Protein AF-A0A8T5PTK1-F1 (afdb_monomer_lite)

Secondary structure (DSSP, 8-state):
--------EEEE--SSSEEEEEEETTEEEEEEEEEEEETTEEEEEE-S-GGGTT--EEEES-TT--EEEEEETTS-THHHHHHHHHHHHHHTT-SEEE--HHHHHT--EE-TTSEEEEEE---EEEE----

Structure (mmCIF, N/CA/C/O backbone):
data_AF-A0A8T5PTK1-F1
#
_entry.id   AF-A0A8T5PTK1-F1
#
loop_
_atom_site.group_PDB
_atom_site.id
_atom_site.type_symbol
_atom_site.label_atom_id
_atom_site.label_alt_id
_atom_site.label_comp_id
_atom_site.label_asym_id
_atom_site.label_entity_id
_atom_site.label_seq_id
_atom_site.pdbx_PDB_ins_code
_atom_site.Cartn_x
_atom_site.Cartn_y
_atom_site.Cartn_z
_atom_site.occupancy
_atom_site.B_iso_or_equiv
_atom_site.auth_seq_id
_atom_site.auth_comp_id
_atom_site.auth_asym_id
_atom_site.auth_atom_id
_atom_site.pdbx_PDB_model_num
ATOM 1 N N . MET A 1 1 ? 20.594 9.945 -27.694 1.00 42.97 1 MET A N 1
ATOM 2 C CA . MET A 1 1 ? 19.763 8.930 -27.013 1.00 42.97 1 MET A CA 1
ATOM 3 C C . MET A 1 1 ? 18.421 9.577 -26.759 1.00 42.97 1 MET A C 1
ATOM 5 O O . MET A 1 1 ? 18.406 10.621 -26.127 1.00 42.97 1 MET A O 1
ATOM 9 N N . ALA A 1 2 ? 17.341 9.054 -27.337 1.00 42.66 2 ALA A N 1
ATOM 10 C CA . ALA A 1 2 ? 16.008 9.580 -27.070 1.00 42.66 2 ALA A CA 1
ATOM 11 C C . ALA A 1 2 ? 15.629 9.195 -25.636 1.00 42.66 2 ALA A C 1
ATOM 13 O O . ALA A 1 2 ? 15.627 8.007 -25.307 1.00 42.66 2 ALA A O 1
ATOM 14 N N . GLU A 1 3 ? 15.362 10.183 -24.784 1.00 47.41 3 GLU A N 1
ATOM 15 C CA . GLU A 1 3 ? 14.640 9.948 -23.538 1.00 47.41 3 GLU A CA 1
ATOM 16 C C . GLU A 1 3 ? 13.326 9.268 -23.929 1.00 47.41 3 GLU A C 1
ATOM 18 O O . GLU A 1 3 ? 12.498 9.851 -24.630 1.00 47.41 3 GLU A O 1
ATOM 23 N N . LYS A 1 4 ? 13.159 7.990 -23.569 1.00 53.94 4 LYS A N 1
ATOM 24 C CA . LYS A 1 4 ? 11.842 7.356 -23.633 1.00 53.94 4 LYS A CA 1
ATOM 25 C C . LYS A 1 4 ? 10.948 8.204 -22.737 1.00 53.94 4 LYS A C 1
ATOM 27 O O . LYS A 1 4 ? 11.125 8.181 -21.521 1.00 53.94 4 LYS A O 1
ATOM 32 N N . TYR A 1 5 ? 10.047 8.971 -23.342 1.00 54.25 5 TYR A N 1
ATOM 33 C CA . TYR A 1 5 ? 9.013 9.700 -22.625 1.00 54.25 5 TYR A CA 1
ATOM 34 C C . TYR A 1 5 ? 8.273 8.691 -21.752 1.00 54.25 5 TYR A C 1
ATOM 36 O O . TYR A 1 5 ? 7.629 7.774 -22.261 1.00 54.25 5 TYR A O 1
ATOM 44 N N . PHE A 1 6 ? 8.455 8.799 -20.439 1.00 61.84 6 PHE A N 1
ATOM 45 C CA . PHE A 1 6 ? 7.679 8.012 -19.503 1.00 61.84 6 PHE A CA 1
ATOM 46 C C . PHE A 1 6 ? 6.269 8.591 -19.541 1.00 61.84 6 PHE A C 1
ATOM 48 O O . PHE A 1 6 ? 6.061 9.756 -19.196 1.00 61.84 6 PHE A O 1
ATOM 55 N N . GLU A 1 7 ? 5.319 7.818 -20.052 1.00 66.88 7 GLU A N 1
ATOM 56 C CA . GLU A 1 7 ? 3.930 8.242 -20.080 1.00 66.88 7 GLU A CA 1
ATOM 57 C C . GLU A 1 7 ? 3.422 8.319 -18.638 1.00 66.88 7 GLU A C 1
ATOM 59 O O . GLU A 1 7 ? 3.569 7.370 -17.862 1.00 66.88 7 GLU A O 1
ATOM 64 N N . LYS A 1 8 ? 2.878 9.479 -18.254 1.00 79.06 8 LYS A N 1
ATOM 65 C CA . LYS A 1 8 ? 2.274 9.658 -16.933 1.00 79.06 8 LYS A CA 1
ATOM 66 C C . LYS A 1 8 ? 1.146 8.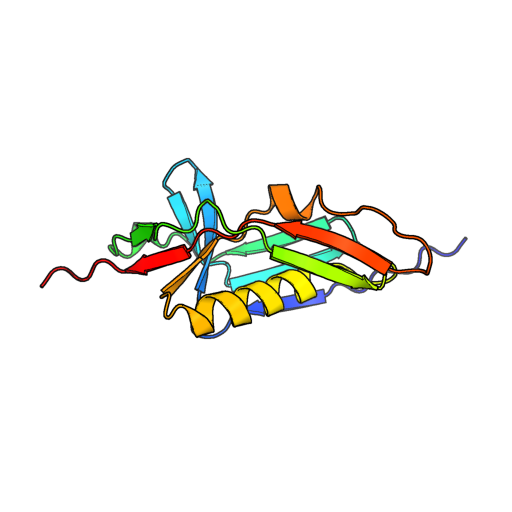638 -16.793 1.00 79.06 8 LYS A C 1
ATOM 68 O O . LYS A 1 8 ? 0.192 8.677 -17.565 1.00 79.06 8 LYS A O 1
ATOM 73 N N . LYS A 1 9 ? 1.223 7.793 -15.768 1.00 85.00 9 LYS A N 1
ATOM 74 C CA . LYS A 1 9 ? 0.171 6.826 -15.443 1.00 85.00 9 LYS A CA 1
ATOM 75 C C . LYS A 1 9 ? -0.509 7.214 -14.139 1.00 85.00 9 LYS A C 1
ATOM 77 O O . LYS A 1 9 ? 0.167 7.626 -13.201 1.00 85.00 9 LYS A O 1
ATOM 82 N N . VAL A 1 10 ? -1.832 7.116 -14.082 1.00 85.75 10 VAL A N 1
ATOM 83 C CA . VAL A 1 10 ? -2.613 7.371 -12.865 1.00 85.75 10 VAL A CA 1
ATOM 84 C C . VAL A 1 10 ? -3.320 6.082 -12.478 1.00 85.75 10 VAL A C 1
ATOM 86 O O . VAL A 1 10 ? -4.003 5.482 -13.302 1.00 85.75 10 VAL A O 1
ATOM 89 N N . ILE A 1 11 ? -3.124 5.657 -11.234 1.00 84.94 11 ILE A N 1
ATOM 90 C CA . ILE A 1 11 ? -3.739 4.464 -10.657 1.00 84.94 11 ILE A CA 1
ATOM 91 C C . ILE A 1 11 ? -4.779 4.943 -9.655 1.00 84.94 11 ILE A C 1
ATOM 93 O O . ILE A 1 11 ? -4.416 5.524 -8.634 1.00 84.94 11 ILE A O 1
ATOM 97 N N . GLU A 1 12 ? -6.056 4.730 -9.950 1.00 84.69 12 GLU A N 1
ATOM 98 C CA . GLU A 1 12 ? -7.160 5.121 -9.071 1.00 84.69 12 GLU A CA 1
ATOM 99 C C . GLU A 1 12 ? -7.533 3.995 -8.096 1.00 84.69 12 GLU A C 1
ATOM 101 O O . GLU A 1 12 ? -7.428 2.795 -8.393 1.00 84.69 12 GLU A O 1
ATOM 106 N N . PHE A 1 13 ? -7.952 4.389 -6.895 1.00 81.31 13 PHE A N 1
ATOM 107 C CA . PHE A 1 13 ? -8.416 3.484 -5.854 1.00 81.31 13 PHE A CA 1
ATOM 108 C C . PHE A 1 13 ? -9.923 3.623 -5.666 1.00 81.31 13 PHE A C 1
ATOM 110 O O . PHE A 1 13 ? -10.422 4.684 -5.300 1.00 81.31 13 PHE A O 1
ATOM 117 N N . GLU A 1 14 ? -10.636 2.513 -5.846 1.00 73.12 14 GLU A N 1
ATOM 118 C CA . GLU A 1 14 ? -12.064 2.410 -5.565 1.00 73.12 14 GLU A CA 1
ATOM 119 C C . GLU A 1 14 ? -12.343 1.235 -4.625 1.00 73.12 14 GLU A C 1
ATOM 121 O O . GLU A 1 14 ? -11.734 0.166 -4.730 1.00 73.12 14 GLU A O 1
ATOM 126 N N . GLY A 1 15 ? -13.310 1.425 -3.726 1.00 71.00 15 GLY A N 1
ATOM 127 C CA . GLY A 1 15 ? -13.792 0.378 -2.826 1.00 71.00 15 GLY A CA 1
ATOM 128 C C . GLY A 1 15 ? -12.821 -0.014 -1.706 1.00 71.00 15 GLY A C 1
ATOM 129 O O . GLY A 1 15 ? -11.811 0.640 -1.461 1.00 71.00 15 GLY A O 1
ATOM 130 N N . LYS A 1 16 ? -13.177 -1.087 -0.986 1.00 72.19 16 LYS A N 1
ATOM 131 C CA . LYS A 1 16 ? -12.379 -1.651 0.113 1.00 72.19 16 LYS A CA 1
ATOM 132 C C . LYS A 1 16 ? -11.397 -2.721 -0.396 1.00 72.19 16 LYS A C 1
ATOM 134 O O . LYS A 1 16 ? -11.760 -3.486 -1.300 1.00 72.19 16 LYS A O 1
ATOM 139 N N . PRO A 1 17 ? -10.208 -2.860 0.218 1.00 72.81 17 PRO A N 1
ATOM 140 C CA . PRO A 1 17 ? -9.659 -2.052 1.318 1.00 72.81 17 PRO A CA 1
ATOM 141 C C . PRO A 1 17 ? -9.208 -0.661 0.843 1.00 72.81 17 PRO A C 1
ATOM 143 O O . PRO A 1 17 ? -8.744 -0.510 -0.288 1.00 72.81 17 PRO A O 1
ATOM 146 N N . TYR A 1 18 ? -9.307 0.343 1.714 1.00 82.94 18 TYR A N 1
ATOM 147 C CA . TYR A 1 18 ? -8.790 1.683 1.429 1.00 82.94 18 TYR A CA 1
ATOM 148 C C . TYR A 1 18 ? -7.294 1.772 1.753 1.00 82.94 18 TYR A C 1
ATOM 150 O O . TYR A 1 18 ? -6.825 1.223 2.749 1.00 82.94 18 TYR A O 1
ATOM 158 N N . PHE A 1 19 ? -6.536 2.492 0.932 1.00 86.25 19 PHE A N 1
ATOM 159 C CA . PHE A 1 19 ? -5.102 2.680 1.143 1.00 86.25 19 PHE A CA 1
ATOM 160 C C . PHE A 1 19 ? -4.831 3.897 2.026 1.00 86.25 19 PHE A C 1
ATOM 162 O O . PHE A 1 19 ? -5.385 4.968 1.781 1.00 86.25 19 PHE A O 1
ATOM 169 N N . LEU A 1 20 ? -3.966 3.737 3.028 1.00 85.81 20 LEU A N 1
ATOM 170 C CA . LEU A 1 20 ? -3.589 4.782 3.976 1.00 85.81 20 LEU A CA 1
ATOM 171 C C . LEU A 1 20 ? -2.152 5.230 3.783 1.00 85.81 20 LEU A C 1
ATOM 173 O O . LEU A 1 20 ? -1.253 4.403 3.704 1.00 85.81 20 LEU A O 1
ATOM 177 N N . TYR A 1 21 ? -1.921 6.533 3.823 1.00 84.44 21 TYR A N 1
ATOM 178 C CA . TYR A 1 21 ? -0.588 7.108 3.937 1.00 84.44 21 TYR A CA 1
ATOM 179 C C . TYR A 1 21 ? -0.453 7.831 5.280 1.00 84.44 21 TYR A C 1
ATOM 181 O O . TYR A 1 21 ? -1.246 8.726 5.580 1.00 84.44 21 TYR A O 1
ATOM 189 N N . GLU A 1 22 ? 0.527 7.430 6.092 1.00 80.25 22 GLU A N 1
ATOM 190 C CA . GLU A 1 22 ? 0.855 8.088 7.361 1.00 80.25 22 GLU A CA 1
ATOM 191 C C . GLU A 1 22 ? 1.768 9.285 7.076 1.00 80.25 22 GLU A C 1
ATOM 193 O O . GLU A 1 22 ? 2.912 9.117 6.657 1.00 80.25 22 GLU A O 1
ATOM 198 N N . ARG A 1 23 ? 1.253 10.505 7.260 1.00 73.69 23 ARG A N 1
ATOM 199 C CA . ARG A 1 23 ? 2.023 11.735 7.007 1.00 73.69 23 ARG A CA 1
ATOM 200 C C . ARG A 1 23 ? 2.827 12.159 8.232 1.00 73.69 23 ARG A C 1
ATOM 202 O O . ARG A 1 23 ? 3.957 12.623 8.113 1.00 73.69 23 ARG A O 1
ATOM 209 N N . GLU A 1 24 ? 2.217 12.019 9.399 1.00 73.94 24 GLU A N 1
ATOM 210 C CA . GLU A 1 24 ? 2.803 12.272 10.712 1.00 73.94 24 GLU A CA 1
ATOM 211 C C . GLU A 1 24 ? 2.379 11.129 11.631 1.00 73.94 24 GLU A C 1
ATOM 213 O O . GLU A 1 24 ? 1.404 10.441 11.339 1.00 73.94 24 GLU A O 1
ATOM 218 N N . LYS A 1 25 ? 3.099 10.908 12.733 1.00 77.06 25 LYS A N 1
ATOM 219 C CA . LYS A 1 25 ? 2.844 9.769 13.621 1.00 77.06 25 LYS A CA 1
ATOM 220 C C . LYS A 1 25 ? 1.385 9.758 14.098 1.00 77.06 25 LYS A C 1
ATOM 222 O O . LYS A 1 25 ? 0.981 10.631 14.863 1.00 77.06 25 LYS A O 1
ATOM 227 N N . GLY A 1 26 ? 0.630 8.749 13.674 1.00 74.44 26 GLY A N 1
ATOM 228 C CA . GLY A 1 26 ? -0.790 8.582 13.971 1.00 74.44 26 GLY A CA 1
ATOM 229 C C . GLY A 1 26 ? -1.746 9.396 13.094 1.00 74.44 26 GLY A C 1
ATOM 230 O O . GLY A 1 26 ? -2.946 9.294 13.312 1.00 74.44 26 GLY A O 1
ATOM 231 N N . LEU A 1 27 ? -1.258 10.172 12.116 1.00 78.94 27 LEU A N 1
ATOM 232 C CA . LEU A 1 27 ? -2.073 10.938 11.168 1.00 78.94 27 LEU A CA 1
ATOM 233 C C . LEU A 1 27 ? -2.098 10.274 9.785 1.00 78.94 27 LEU A C 1
ATOM 235 O O . LEU A 1 27 ? -1.117 10.318 9.036 1.00 78.94 27 LEU A O 1
ATOM 239 N N . PHE A 1 28 ? -3.252 9.699 9.433 1.00 81.12 28 PHE A N 1
ATOM 240 C CA . PHE A 1 28 ? -3.457 8.935 8.200 1.00 81.12 28 PHE A CA 1
ATOM 241 C C . PHE A 1 28 ? -4.358 9.650 7.181 1.00 81.12 28 PHE A C 1
ATOM 243 O O . PHE A 1 28 ? -5.413 10.199 7.510 1.00 81.12 28 PHE A O 1
ATOM 250 N N . HIS A 1 29 ? -3.975 9.550 5.909 1.00 82.12 29 HIS A N 1
ATOM 251 C CA . HIS A 1 29 ? -4.745 10.015 4.755 1.00 82.12 29 HIS A CA 1
ATOM 252 C C . HIS A 1 29 ? -5.201 8.846 3.881 1.00 82.12 29 HIS A C 1
ATOM 254 O O . HIS A 1 29 ? -4.400 7.953 3.612 1.00 82.12 29 HIS A O 1
ATOM 260 N N . ILE A 1 30 ? -6.431 8.892 3.347 1.00 84.12 30 ILE A N 1
ATOM 261 C CA . ILE A 1 30 ? -6.824 7.978 2.259 1.00 84.12 30 ILE A CA 1
ATOM 262 C C . ILE A 1 30 ? -6.134 8.419 0.985 1.00 84.12 30 ILE A C 1
ATOM 264 O O . ILE A 1 30 ? -6.299 9.559 0.537 1.00 84.12 30 ILE A O 1
ATOM 268 N N . VAL A 1 31 ? -5.425 7.485 0.372 1.00 84.62 31 VAL A N 1
ATOM 269 C CA . VAL A 1 31 ? -4.900 7.639 -0.976 1.00 84.62 31 VAL A CA 1
ATOM 270 C C . VAL A 1 31 ? -6.035 7.354 -1.960 1.00 84.62 31 VAL A C 1
ATOM 272 O O . VAL A 1 31 ? -6.599 6.262 -1.959 1.00 84.62 31 VAL A O 1
ATOM 275 N N . LEU A 1 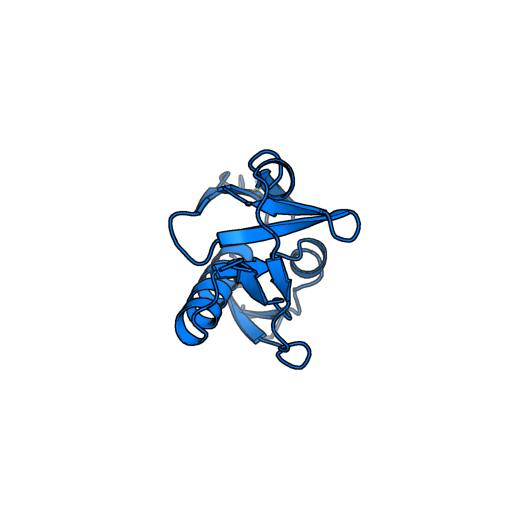32 ? -6.393 8.347 -2.779 1.00 84.38 32 LEU A N 1
ATOM 276 C CA . LEU A 1 32 ? -7.435 8.228 -3.808 1.00 84.38 32 LEU A CA 1
ATOM 277 C C . LEU A 1 32 ? -6.851 7.798 -5.148 1.00 84.38 32 LEU A C 1
ATOM 279 O O . LEU A 1 32 ? -7.467 7.030 -5.881 1.00 84.38 32 LEU A O 1
ATOM 283 N N . SER A 1 33 ? -5.639 8.258 -5.450 1.00 85.75 33 SER A N 1
ATOM 284 C CA . SER A 1 33 ? -4.892 7.799 -6.613 1.00 85.75 33 SER A CA 1
ATOM 285 C C . SER A 1 33 ? -3.386 7.987 -6.447 1.00 85.75 33 SER A C 1
ATOM 287 O O . SER A 1 33 ? -2.924 8.755 -5.598 1.00 85.75 33 SER A O 1
ATOM 289 N N . ILE A 1 34 ? -2.604 7.272 -7.255 1.00 85.31 34 ILE A N 1
ATOM 290 C CA . ILE A 1 34 ? -1.156 7.463 -7.390 1.00 85.31 34 ILE A CA 1
ATOM 291 C C . ILE A 1 34 ? -0.837 7.847 -8.827 1.00 85.31 34 ILE A C 1
ATOM 293 O O . ILE A 1 34 ? -1.184 7.136 -9.766 1.00 85.31 34 ILE A O 1
ATOM 297 N N . GLU A 1 35 ? -0.138 8.965 -8.991 1.00 85.06 35 GLU A N 1
ATOM 298 C CA . GLU A 1 35 ? 0.454 9.375 -10.255 1.00 85.06 35 GLU A CA 1
ATOM 299 C C . GLU A 1 35 ? 1.890 8.852 -10.336 1.00 85.06 35 GLU A C 1
ATOM 301 O O . GLU A 1 35 ? 2.744 9.191 -9.516 1.00 85.06 35 GLU A O 1
ATOM 306 N N . VAL A 1 36 ? 2.175 8.038 -11.344 1.00 82.50 36 VAL A N 1
ATOM 307 C CA . VAL A 1 36 ? 3.512 7.543 -11.654 1.00 82.50 36 VAL A CA 1
ATOM 308 C C . VAL A 1 36 ? 4.118 8.448 -12.723 1.00 82.50 36 VAL A C 1
ATOM 310 O O . VAL A 1 36 ? 3.661 8.477 -13.867 1.00 82.50 36 VAL A O 1
ATOM 313 N N . HIS A 1 37 ? 5.146 9.205 -12.341 1.00 75.12 37 HIS A N 1
ATOM 314 C CA . HIS A 1 37 ? 5.858 10.136 -13.223 1.00 75.12 37 HIS A CA 1
ATOM 315 C C . HIS A 1 37 ? 7.101 9.501 -13.855 1.00 75.12 37 HIS A C 1
ATOM 317 O O . HIS A 1 37 ? 7.519 9.890 -14.942 1.00 75.12 37 HIS A O 1
ATOM 323 N N . SER A 1 38 ? 7.719 8.542 -13.164 1.00 71.94 38 SER A N 1
ATOM 324 C CA . SER A 1 38 ? 8.833 7.742 -13.675 1.00 71.94 38 SER A CA 1
ATOM 325 C C . SER A 1 38 ? 8.937 6.423 -12.907 1.00 71.94 38 SER A C 1
ATOM 327 O O . SER A 1 38 ? 8.206 6.194 -11.944 1.00 71.94 38 SER A O 1
ATOM 329 N N . ARG A 1 39 ? 9.901 5.561 -13.257 1.00 66.50 39 ARG A N 1
ATOM 330 C CA . ARG A 1 39 ? 10.196 4.336 -12.482 1.00 66.50 39 ARG A CA 1
ATOM 331 C C . ARG A 1 39 ? 10.544 4.587 -11.009 1.00 66.50 39 ARG A C 1
ATOM 333 O O . ARG A 1 39 ? 10.445 3.670 -10.210 1.00 66.50 39 ARG A O 1
ATOM 340 N N . LYS A 1 40 ? 10.985 5.800 -10.655 1.00 65.94 40 LYS A N 1
ATOM 341 C CA . LYS A 1 40 ? 11.431 6.158 -9.295 1.00 65.94 40 LYS A CA 1
ATOM 342 C C . LYS A 1 40 ? 10.668 7.338 -8.696 1.00 65.94 40 LYS A C 1
ATOM 344 O O . LYS A 1 40 ? 11.007 7.790 -7.609 1.00 65.94 40 LYS A O 1
ATOM 349 N N . SER A 1 41 ? 9.686 7.879 -9.415 1.00 71.50 41 SER A N 1
ATOM 350 C CA . SER A 1 41 ? 8.940 9.061 -8.993 1.00 71.50 41 SER A CA 1
ATOM 351 C C . SER A 1 41 ? 7.452 8.776 -9.053 1.00 71.50 41 SER A C 1
ATOM 353 O O . SER A 1 41 ? 6.886 8.569 -10.129 1.00 71.50 41 SER A O 1
ATOM 355 N N . ILE A 1 42 ? 6.844 8.782 -7.873 1.00 75.12 42 ILE A N 1
ATOM 356 C CA . ILE A 1 42 ? 5.409 8.645 -7.672 1.00 75.12 42 ILE A CA 1
ATOM 357 C C . ILE A 1 42 ? 4.904 9.828 -6.851 1.00 75.12 42 ILE A C 1
ATOM 359 O O . ILE A 1 42 ? 5.630 10.378 -6.022 1.00 75.12 42 ILE A O 1
ATOM 363 N N . LYS A 1 43 ? 3.655 10.214 -7.078 1.00 77.75 43 LYS A N 1
ATOM 364 C CA . LYS A 1 43 ? 2.954 11.241 -6.318 1.00 77.75 43 LYS A CA 1
ATOM 365 C C . LYS A 1 43 ? 1.608 10.688 -5.878 1.00 77.75 43 LYS A C 1
ATOM 367 O O . LYS A 1 43 ? 0.812 10.266 -6.709 1.00 77.75 43 LYS A O 1
ATOM 372 N N . CYS A 1 44 ? 1.343 10.714 -4.577 1.00 75.00 44 CYS A N 1
ATOM 373 C CA . CYS A 1 44 ? 0.028 10.362 -4.055 1.00 75.00 44 CYS A CA 1
ATOM 374 C C . CYS A 1 44 ? -0.924 11.550 -4.146 1.00 75.00 44 CYS A C 1
ATOM 376 O O . CYS A 1 44 ? -0.605 12.662 -3.718 1.00 75.00 44 CYS A O 1
ATOM 378 N N . CYS A 1 45 ? -2.115 11.283 -4.657 1.00 79.62 45 CYS A N 1
ATOM 379 C CA . CYS A 1 45 ? -3.262 12.161 -4.572 1.00 79.62 45 CYS A CA 1
ATOM 380 C C . CYS A 1 45 ? -4.146 11.639 -3.440 1.00 79.62 45 CYS A C 1
ATOM 382 O O . CYS A 1 45 ? -4.825 10.619 -3.567 1.00 79.62 45 CYS A O 1
ATOM 384 N N . CYS A 1 46 ? -4.094 12.328 -2.305 1.00 75.69 46 CYS A N 1
ATOM 385 C CA . CYS A 1 46 ? -4.838 11.959 -1.108 1.00 75.69 46 CYS A CA 1
ATOM 386 C C . CYS A 1 46 ? -6.093 12.821 -0.945 1.00 75.69 46 CYS A C 1
ATOM 388 O O . CYS A 1 46 ? -6.107 13.987 -1.348 1.00 75.69 46 CYS A O 1
ATOM 390 N N . ASN A 1 47 ? -7.118 12.275 -0.288 1.00 68.44 47 ASN A N 1
ATOM 391 C CA . ASN A 1 47 ? -8.169 13.105 0.299 1.00 68.44 47 ASN A CA 1
ATOM 392 C C . ASN A 1 47 ? -7.643 13.776 1.585 1.00 68.44 47 ASN A C 1
ATOM 394 O O . ASN A 1 47 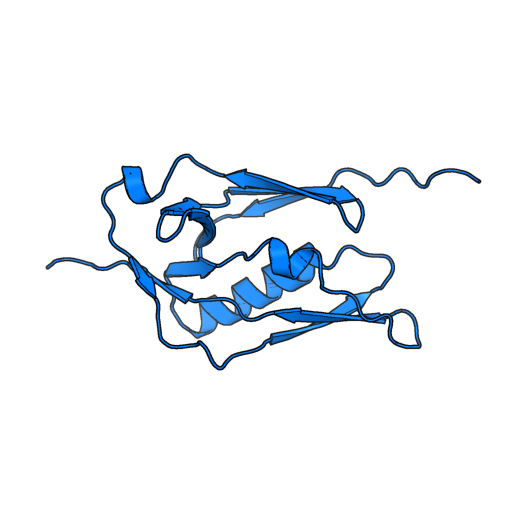? -6.694 13.288 2.213 1.00 68.44 47 ASN A O 1
ATOM 398 N N . LYS A 1 48 ? -8.253 14.893 1.995 1.00 57.66 48 LYS A N 1
ATOM 399 C CA . LYS A 1 48 ? -7.992 15.487 3.311 1.00 57.66 48 LYS A CA 1
ATOM 400 C C . LYS A 1 48 ? -8.482 14.526 4.401 1.00 57.66 48 LYS A C 1
ATOM 402 O O . LYS A 1 48 ? -9.671 14.254 4.475 1.00 57.66 48 LYS A O 1
ATOM 407 N N . ASP A 1 49 ? -7.512 14.024 5.167 1.00 57.78 49 ASP A N 1
ATOM 408 C CA . ASP A 1 49 ? -7.570 13.452 6.519 1.00 57.78 49 ASP A CA 1
ATOM 409 C C . ASP A 1 49 ? -8.743 12.509 6.860 1.00 57.78 49 ASP A C 1
ATOM 411 O O . ASP A 1 49 ? -9.863 12.958 7.088 1.00 57.78 49 ASP A O 1
ATOM 415 N N . ILE A 1 50 ? -8.470 11.210 7.073 1.00 53.50 50 ILE A N 1
ATOM 416 C CA . ILE A 1 50 ? -9.435 10.335 7.786 1.00 53.50 50 ILE A CA 1
ATOM 417 C C . ILE A 1 50 ? -9.672 10.833 9.208 1.00 53.50 50 ILE A C 1
ATOM 419 O O . ILE A 1 50 ? -10.773 10.723 9.738 1.00 53.50 50 ILE A O 1
ATOM 423 N N . LEU A 1 51 ? -8.664 11.451 9.820 1.00 47.44 51 LEU A N 1
ATOM 424 C CA . LEU A 1 51 ? -8.789 11.972 11.179 1.00 47.44 51 LEU A CA 1
ATOM 425 C C . LEU A 1 51 ? -9.630 13.245 11.289 1.00 47.44 51 LEU A C 1
ATOM 427 O O . LEU A 1 51 ? -9.881 13.699 12.400 1.00 47.44 51 LEU A O 1
ATOM 431 N N . ILE A 1 52 ? -10.131 13.793 10.177 1.00 43.88 52 ILE A N 1
ATOM 432 C CA . ILE A 1 52 ? -11.114 14.885 10.208 1.00 43.88 52 ILE A CA 1
ATOM 433 C C . ILE A 1 52 ? -12.557 14.355 10.055 1.00 43.88 52 ILE A C 1
ATOM 435 O O . ILE A 1 52 ? -13.501 15.117 10.252 1.00 43.88 52 ILE A O 1
ATOM 439 N N . SER A 1 53 ? -12.772 13.050 9.811 1.00 49.31 53 SER A N 1
ATOM 440 C CA . SER A 1 53 ? -14.123 12.457 9.744 1.00 49.31 53 SER A CA 1
ATOM 441 C C . SER A 1 53 ? -14.601 11.738 11.015 1.00 49.31 53 SER A C 1
ATOM 443 O O . SER A 1 53 ? -15.736 11.272 11.026 1.00 49.31 53 SER A O 1
ATOM 445 N N . GLY A 1 54 ? -13.793 11.670 12.083 1.00 53.31 54 GLY A N 1
ATOM 446 C CA . GLY A 1 54 ? -14.220 11.136 13.390 1.00 53.31 54 GLY A CA 1
ATOM 447 C C . GLY A 1 54 ? -14.241 9.607 13.519 1.00 53.31 54 GLY A C 1
ATOM 448 O O . GLY A 1 54 ? -14.955 9.094 14.374 1.00 53.31 54 GLY A O 1
ATOM 449 N N . GLU A 1 55 ? -13.493 8.878 12.685 1.00 65.56 55 GLU A N 1
ATOM 450 C CA . GLU A 1 55 ? -13.365 7.418 12.788 1.00 65.56 55 GLU A CA 1
ATOM 451 C C . GLU A 1 55 ? -12.020 7.040 13.421 1.00 65.56 55 GLU A C 1
ATOM 453 O O . GLU A 1 55 ? -10.962 7.328 12.856 1.00 65.56 55 GLU A O 1
ATOM 458 N N . ASP A 1 56 ? -12.056 6.364 14.570 1.00 75.81 56 ASP A N 1
ATOM 459 C CA . ASP A 1 56 ? -10.867 5.744 15.149 1.00 75.81 56 ASP A CA 1
ATOM 460 C C . ASP A 1 56 ? -10.538 4.445 14.401 1.00 75.81 56 ASP A C 1
ATOM 462 O O . ASP A 1 56 ? -11.416 3.643 14.067 1.00 75.81 56 ASP A O 1
ATOM 466 N N . ILE A 1 57 ? -9.252 4.211 14.138 1.00 82.06 57 ILE A N 1
ATOM 467 C CA . ILE A 1 57 ? -8.761 2.986 13.499 1.00 82.06 57 ILE A CA 1
ATOM 468 C C . ILE A 1 57 ? -7.768 2.272 14.409 1.00 82.06 57 ILE A C 1
ATOM 470 O O . ILE A 1 57 ? -7.002 2.898 15.143 1.00 82.06 57 ILE A O 1
ATOM 474 N N . LYS A 1 5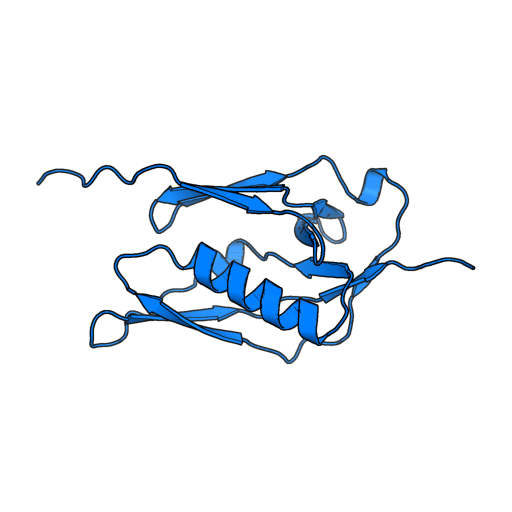8 ? -7.748 0.942 14.337 1.00 85.44 58 LYS A N 1
ATOM 475 C CA . LYS A 1 58 ? -6.822 0.102 15.098 1.00 85.44 58 LYS A CA 1
ATOM 476 C C . LYS A 1 58 ? -5.964 -0.731 14.160 1.00 85.44 58 LYS A C 1
ATOM 478 O O . LYS A 1 58 ? -6.494 -1.447 13.311 1.00 85.44 58 LYS A O 1
ATOM 483 N N . GLU A 1 59 ? -4.647 -0.665 14.352 1.00 86.06 59 GLU A N 1
ATOM 484 C CA . GLU A 1 59 ? -3.704 -1.564 13.684 1.00 86.06 59 GLU A CA 1
ATOM 485 C C . GLU A 1 59 ? -3.990 -3.012 14.110 1.00 86.06 59 GLU A C 1
ATOM 487 O O . GLU A 1 59 ? -4.107 -3.325 15.300 1.00 86.06 59 GLU A O 1
ATOM 492 N N . THR A 1 60 ? -4.123 -3.899 13.129 1.00 84.31 60 THR A N 1
ATOM 493 C CA . THR A 1 60 ? -4.195 -5.342 13.360 1.00 84.31 60 THR A CA 1
ATOM 494 C C . THR A 1 60 ? -2.776 -5.882 13.461 1.00 84.31 60 THR A C 1
ATOM 496 O O . THR A 1 60 ? -1.912 -5.505 12.680 1.00 84.31 60 THR A O 1
ATOM 499 N N . SER A 1 61 ? -2.522 -6.785 14.410 1.00 79.25 61 SER A N 1
ATOM 500 C CA . SER A 1 61 ? -1.211 -7.424 14.534 1.00 79.25 61 SER A CA 1
ATOM 501 C C . SER A 1 61 ? -0.893 -8.247 13.279 1.00 79.25 61 SER A C 1
ATOM 503 O O . SER A 1 61 ? -1.448 -9.324 13.072 1.00 79.25 61 SER A O 1
ATOM 505 N N . ASN A 1 62 ? -0.020 -7.710 12.427 1.00 74.25 62 ASN A N 1
ATOM 506 C CA . ASN A 1 62 ? 0.517 -8.388 11.248 1.00 74.25 62 ASN A CA 1
ATOM 507 C C . ASN A 1 62 ? 1.988 -8.013 10.977 1.00 74.25 62 ASN A C 1
ATOM 509 O O . ASN A 1 62 ? 2.474 -8.148 9.856 1.00 74.25 62 ASN A O 1
ATOM 513 N N . GLN A 1 63 ? 2.683 -7.536 12.016 1.00 64.56 63 GLN A N 1
ATOM 514 C CA . GLN A 1 63 ? 4.021 -6.936 11.942 1.00 64.56 63 GLN A CA 1
ATOM 515 C C . GLN A 1 63 ? 5.113 -7.905 11.455 1.00 64.56 63 GLN A C 1
ATOM 517 O O . GLN A 1 63 ? 6.161 -7.453 11.003 1.00 64.56 63 GLN A O 1
ATOM 522 N N . ASP A 1 64 ? 4.846 -9.212 11.458 1.00 68.19 64 ASP A N 1
ATOM 523 C CA . ASP A 1 64 ? 5.775 -10.245 10.986 1.00 68.19 64 ASP A CA 1
ATOM 524 C C . ASP A 1 64 ? 5.593 -10.608 9.501 1.00 68.19 64 ASP A C 1
ATOM 526 O O . ASP A 1 64 ? 6.319 -11.448 8.964 1.00 68.19 64 ASP A O 1
ATOM 530 N N . ILE A 1 65 ? 4.618 -10.007 8.810 1.00 78.56 65 ILE A N 1
ATOM 531 C CA . ILE A 1 65 ? 4.305 -10.366 7.426 1.00 78.56 65 ILE A CA 1
ATOM 532 C C . ILE A 1 65 ? 5.068 -9.458 6.468 1.00 78.56 65 ILE A C 1
ATOM 534 O O . ILE A 1 65 ? 4.822 -8.258 6.359 1.00 78.56 65 ILE A O 1
ATOM 538 N N . THR A 1 66 ? 5.999 -10.075 5.745 1.00 83.38 66 THR A N 1
ATOM 539 C CA . THR A 1 66 ? 6.718 -9.463 4.628 1.00 83.38 66 THR A CA 1
ATOM 540 C C . THR A 1 66 ? 6.261 -10.130 3.343 1.00 83.38 66 THR A C 1
ATOM 542 O O . THR A 1 66 ? 6.405 -11.341 3.178 1.00 83.38 66 THR A O 1
ATOM 545 N N . LEU A 1 67 ? 5.701 -9.339 2.436 1.00 82.06 67 LEU A N 1
ATOM 546 C CA . LEU A 1 67 ? 5.323 -9.785 1.105 1.00 82.06 67 LEU A CA 1
ATOM 547 C C . LEU A 1 67 ? 6.515 -9.606 0.170 1.00 82.06 67 LEU A C 1
ATOM 549 O O . LEU A 1 67 ? 7.181 -8.573 0.199 1.00 82.06 67 LEU A O 1
ATOM 553 N N . ALA A 1 68 ? 6.776 -10.619 -0.650 1.00 84.25 68 ALA A N 1
ATOM 554 C CA . ALA A 1 68 ? 7.790 -10.593 -1.692 1.00 84.25 68 ALA A CA 1
ATOM 555 C C . ALA A 1 68 ? 7.104 -10.748 -3.048 1.00 84.25 68 ALA A C 1
ATOM 557 O O . ALA A 1 68 ? 6.308 -11.663 -3.251 1.00 84.25 68 ALA A O 1
ATOM 558 N N . LEU A 1 69 ? 7.422 -9.848 -3.967 1.00 85.50 69 LEU A N 1
ATOM 559 C CA . LEU A 1 69 ? 6.802 -9.754 -5.278 1.00 85.50 69 LEU A CA 1
ATOM 560 C C . LEU A 1 69 ? 7.895 -9.623 -6.339 1.00 85.50 69 LEU A C 1
ATOM 562 O O . LEU A 1 69 ? 8.861 -8.876 -6.179 1.00 85.50 69 LEU A O 1
ATOM 566 N N . THR A 1 70 ? 7.696 -10.319 -7.451 1.00 85.94 70 THR A N 1
ATOM 567 C CA . THR A 1 70 ? 8.496 -10.177 -8.669 1.00 85.94 70 THR A CA 1
ATOM 568 C C . THR A 1 70 ? 7.752 -9.340 -9.702 1.00 85.94 70 THR A C 1
ATOM 570 O O . THR A 1 70 ? 6.546 -9.517 -9.868 1.00 85.94 70 THR A O 1
ATOM 573 N N . TYR A 1 71 ? 8.463 -8.484 -10.432 1.00 82.31 71 TYR A N 1
ATOM 574 C CA . TYR A 1 71 ? 7.895 -7.642 -11.491 1.00 82.31 71 TYR A CA 1
ATOM 575 C C . TYR A 1 71 ? 8.864 -7.507 -12.681 1.00 82.31 71 TYR A C 1
ATOM 577 O O . TYR A 1 71 ? 10.070 -7.691 -12.502 1.00 82.31 71 TYR A O 1
ATOM 585 N N . PRO A 1 72 ? 8.390 -7.189 -13.898 1.00 84.81 72 PRO A N 1
ATOM 586 C CA . PRO A 1 72 ? 9.268 -6.910 -15.038 1.00 84.81 72 PRO A CA 1
ATOM 587 C C . PRO A 1 72 ? 10.127 -5.654 -14.803 1.00 84.81 72 PRO A C 1
ATOM 589 O O . PRO A 1 72 ? 9.596 -4.605 -14.444 1.00 84.81 72 PRO A O 1
ATOM 592 N N . LEU A 1 73 ? 11.451 -5.715 -15.027 1.00 79.94 73 LEU A N 1
ATOM 593 C CA . LEU A 1 73 ? 12.362 -4.569 -14.802 1.00 79.94 73 LEU A CA 1
ATOM 594 C C . LEU A 1 73 ? 12.059 -3.352 -15.681 1.00 79.94 73 LEU A C 1
ATOM 596 O O . LEU A 1 73 ? 12.557 -2.247 -15.425 1.00 79.94 73 LEU A O 1
ATOM 600 N N . ASP A 1 74 ? 11.312 -3.541 -16.765 1.00 78.19 74 ASP A N 1
ATOM 601 C CA . ASP A 1 74 ? 10.923 -2.458 -17.644 1.00 78.19 74 ASP A CA 1
ATOM 602 C C . ASP A 1 74 ? 9.714 -1.652 -17.148 1.00 78.19 74 ASP A C 1
ATOM 604 O O . ASP A 1 74 ? 9.533 -0.508 -17.593 1.00 78.19 74 ASP A O 1
ATOM 608 N N . GLU A 1 75 ? 8.991 -2.177 -16.161 1.00 78.12 75 GLU A N 1
ATOM 609 C CA . GLU A 1 75 ? 7.797 -1.588 -15.565 1.00 78.12 75 GLU A CA 1
ATOM 610 C C . GLU A 1 75 ? 8.070 -0.934 -14.200 1.00 78.12 75 GLU A C 1
ATOM 612 O O . GLU A 1 75 ? 9.147 -1.051 -13.612 1.00 78.12 75 GLU A O 1
ATOM 617 N N . ASN A 1 76 ? 7.096 -0.169 -13.703 1.00 78.88 76 ASN A N 1
ATOM 618 C CA . ASN A 1 76 ? 7.143 0.384 -12.354 1.00 78.88 76 ASN A CA 1
ATOM 619 C C . ASN A 1 76 ? 6.485 -0.620 -11.377 1.00 78.88 76 ASN A C 1
ATOM 621 O O . ASN A 1 76 ? 5.356 -1.042 -11.631 1.00 78.88 76 ASN A O 1
ATOM 625 N N . PRO A 1 77 ? 7.131 -0.979 -10.249 1.00 80.19 77 PRO A N 1
ATOM 626 C CA . PRO A 1 77 ? 6.594 -1.974 -9.317 1.00 80.19 77 PRO A CA 1
ATOM 627 C C . PRO A 1 77 ? 5.330 -1.525 -8.569 1.00 80.19 77 PRO A C 1
ATOM 629 O O . PRO A 1 77 ? 4.666 -2.357 -7.955 1.00 80.19 77 PRO A O 1
ATOM 632 N N . THR A 1 78 ? 4.984 -0.233 -8.587 1.00 81.44 78 THR A N 1
ATOM 633 C CA . THR A 1 78 ? 3.875 0.343 -7.814 1.00 81.44 78 THR A CA 1
ATOM 634 C C . THR A 1 78 ? 2.553 -0.385 -8.038 1.00 81.44 78 THR A C 1
ATOM 636 O O . THR A 1 78 ? 1.865 -0.680 -7.065 1.00 81.44 78 THR A O 1
ATOM 639 N N . GLU A 1 79 ? 2.204 -0.718 -9.280 1.00 81.31 79 GLU A N 1
ATOM 640 C CA . GLU A 1 79 ? 0.939 -1.407 -9.586 1.00 81.31 79 GLU A CA 1
ATOM 641 C C . GLU A 1 79 ? 0.892 -2.814 -9.022 1.00 81.31 79 GLU A C 1
ATOM 643 O O . GLU A 1 79 ? -0.073 -3.194 -8.367 1.00 81.31 79 GLU A O 1
ATOM 648 N N . TYR A 1 80 ? 1.979 -3.550 -9.204 1.00 84.94 80 TYR A N 1
ATOM 649 C CA . TYR A 1 80 ? 2.118 -4.899 -8.688 1.00 84.94 80 TYR A CA 1
ATOM 650 C C . TYR A 1 80 ? 1.997 -4.932 -7.161 1.00 84.94 80 TYR A C 1
ATOM 652 O O . TYR A 1 80 ? 1.315 -5.793 -6.609 1.00 84.94 80 TYR A O 1
ATOM 660 N N . ILE A 1 81 ? 2.622 -3.974 -6.470 1.00 84.06 81 ILE A N 1
ATOM 661 C CA . ILE A 1 81 ? 2.535 -3.855 -5.008 1.00 84.06 81 ILE A CA 1
ATOM 662 C C . ILE A 1 81 ? 1.101 -3.533 -4.582 1.00 84.06 81 ILE A C 1
ATOM 664 O O . ILE A 1 81 ? 0.591 -4.138 -3.643 1.00 84.06 81 ILE A O 1
ATOM 668 N N . ILE A 1 82 ? 0.434 -2.604 -5.274 1.00 83.62 82 ILE A N 1
ATOM 669 C CA . ILE A 1 82 ? -0.966 -2.248 -5.004 1.00 83.62 82 ILE A CA 1
ATOM 670 C C . ILE A 1 82 ? -1.873 -3.467 -5.150 1.00 83.62 82 ILE A C 1
ATOM 672 O O . ILE A 1 82 ? -2.703 -3.726 -4.274 1.00 83.62 82 ILE A O 1
ATOM 676 N N . ASP A 1 83 ? -1.724 -4.219 -6.235 1.00 86.50 83 ASP A N 1
ATOM 677 C CA . ASP A 1 83 ? -2.546 -5.393 -6.494 1.00 86.50 83 ASP A CA 1
ATOM 678 C C . ASP A 1 83 ? -2.307 -6.487 -5.456 1.00 86.50 83 ASP A C 1
ATOM 680 O O . ASP A 1 83 ? -3.260 -7.117 -4.989 1.00 86.50 83 ASP A O 1
ATOM 684 N N . GLU A 1 84 ? -1.063 -6.675 -5.025 1.00 86.50 84 GLU A N 1
ATOM 685 C CA . GLU A 1 84 ? -0.733 -7.644 -3.987 1.00 86.50 84 GLU A CA 1
ATOM 686 C C . GLU A 1 84 ? -1.264 -7.210 -2.608 1.00 86.50 84 GLU A C 1
ATOM 688 O O . GLU A 1 84 ? -1.893 -8.010 -1.912 1.00 86.50 84 GLU A O 1
ATOM 693 N N . CYS A 1 85 ? -1.157 -5.922 -2.259 1.00 84.19 85 CYS A N 1
ATOM 694 C CA . CYS A 1 85 ? -1.819 -5.344 -1.085 1.00 84.19 85 CYS A CA 1
ATOM 695 C C . CYS A 1 85 ? -3.337 -5.572 -1.116 1.00 84.19 85 CYS A C 1
ATOM 697 O O . CYS A 1 85 ? -3.918 -5.967 -0.105 1.00 84.19 85 CYS A O 1
ATOM 699 N N . ARG A 1 86 ? -3.992 -5.361 -2.269 1.00 84.25 86 ARG A N 1
ATOM 700 C CA . ARG A 1 86 ? -5.440 -5.588 -2.433 1.00 84.25 86 ARG A CA 1
ATOM 701 C C . ARG A 1 86 ? -5.814 -7.043 -2.188 1.00 84.25 86 ARG A C 1
ATOM 703 O O . ARG A 1 86 ? -6.798 -7.299 -1.496 1.00 84.25 86 ARG A O 1
ATOM 710 N N . LYS A 1 87 ? -5.064 -7.994 -2.752 1.00 84.06 87 LYS A N 1
ATOM 711 C CA . LYS A 1 87 ? -5.302 -9.430 -2.527 1.00 84.06 87 LYS A CA 1
ATOM 712 C C . LYS A 1 87 ? -5.164 -9.765 -1.048 1.00 84.06 87 LYS A C 1
ATOM 714 O O . LYS A 1 87 ? -6.067 -10.367 -0.470 1.00 84.06 87 LYS A O 1
ATOM 719 N N . TYR A 1 88 ? -4.069 -9.320 -0.441 1.00 81.06 88 TYR A N 1
ATOM 720 C CA . TYR A 1 88 ? -3.747 -9.615 0.945 1.00 81.06 88 TYR A CA 1
ATOM 721 C C . TYR A 1 88 ? -4.804 -9.070 1.917 1.00 81.06 88 TYR A C 1
ATOM 723 O O . TYR A 1 88 ? -5.326 -9.816 2.747 1.00 81.06 88 TYR A O 1
ATOM 731 N N . ALA A 1 89 ? -5.207 -7.808 1.760 1.00 80.06 89 ALA A N 1
ATOM 732 C CA . ALA A 1 89 ? -6.208 -7.181 2.620 1.00 80.06 89 ALA A CA 1
ATOM 733 C C . ALA A 1 89 ? -7.646 -7.697 2.385 1.00 80.06 89 ALA A C 1
ATOM 735 O O . ALA A 1 89 ? -8.435 -7.746 3.328 1.00 80.06 89 ALA A O 1
ATOM 736 N N . LYS A 1 90 ? -7.987 -8.174 1.174 1.00 76.06 90 LYS A N 1
ATOM 737 C CA . LYS A 1 90 ? -9.268 -8.868 0.923 1.00 76.06 90 LYS A CA 1
ATOM 738 C C . LYS A 1 90 ? -9.367 -10.207 1.653 1.00 76.06 90 LYS A C 1
ATOM 740 O O . LYS A 1 90 ? -10.424 -10.518 2.190 1.00 76.06 90 LYS A O 1
ATOM 745 N N . VAL A 1 91 ? -8.289 -10.994 1.679 1.00 71.62 91 VAL A N 1
ATOM 746 C CA . VAL A 1 91 ? -8.262 -12.295 2.380 1.00 71.62 91 VAL A CA 1
ATOM 747 C C . VAL A 1 91 ? -8.411 -12.121 3.894 1.00 71.62 91 VAL A C 1
ATOM 749 O O . VAL A 1 91 ? -8.965 -12.982 4.572 1.00 71.62 91 VAL A O 1
ATOM 752 N N . SER A 1 92 ? -7.937 -10.996 4.419 1.00 66.62 92 SER A N 1
ATOM 753 C CA . SER A 1 92 ? -7.850 -10.720 5.852 1.00 66.62 92 SER A CA 1
ATOM 754 C C . SER A 1 92 ? -8.987 -9.835 6.393 1.00 66.62 92 SER A C 1
ATOM 756 O O . SER A 1 92 ? -8.997 -9.516 7.576 1.00 66.62 92 SER A O 1
ATOM 758 N N . TRP A 1 93 ? -9.996 -9.522 5.564 1.00 78.25 93 TRP A N 1
ATOM 759 C CA . TRP A 1 93 ? -11.208 -8.773 5.943 1.00 78.25 93 TRP A CA 1
ATOM 760 C C . TRP A 1 93 ? -10.936 -7.394 6.568 1.00 78.25 93 TRP A C 1
ATOM 762 O O . TRP A 1 93 ? -11.714 -6.927 7.398 1.00 78.25 93 TRP A O 1
ATOM 772 N N . HIS A 1 94 ? -9.848 -6.733 6.166 1.00 85.44 94 HIS A N 1
ATOM 773 C CA . HIS A 1 94 ? -9.467 -5.433 6.718 1.00 85.44 94 HIS A CA 1
ATOM 774 C C . HIS A 1 94 ? -10.091 -4.254 5.978 1.00 85.44 94 HIS A C 1
ATOM 776 O O . HIS A 1 94 ? -10.264 -4.276 4.757 1.00 85.44 94 HIS A O 1
ATOM 782 N N . ASP A 1 95 ? -10.394 -3.191 6.724 1.00 84.56 95 ASP A N 1
ATOM 783 C CA . ASP A 1 95 ? -10.931 -1.953 6.153 1.00 84.56 95 ASP A CA 1
ATOM 784 C C . ASP A 1 95 ? -9.857 -1.146 5.418 1.00 84.56 95 ASP A C 1
ATOM 786 O O . ASP A 1 95 ? -10.149 -0.504 4.402 1.00 84.56 95 ASP A O 1
ATOM 790 N N . TYR A 1 96 ? -8.620 -1.199 5.920 1.00 86.69 96 TYR A N 1
ATOM 791 C CA . TYR A 1 96 ? -7.523 -0.365 5.456 1.00 86.69 96 TYR A CA 1
ATOM 792 C C . TYR A 1 96 ? -6.188 -1.102 5.366 1.00 86.69 96 TYR A C 1
ATOM 794 O O . TYR A 1 96 ? -5.894 -2.002 6.155 1.00 86.69 96 TYR A O 1
ATOM 802 N N . VAL A 1 97 ? -5.336 -0.635 4.455 1.00 88.31 97 VAL A N 1
ATOM 803 C CA . VAL A 1 97 ? -3.959 -1.104 4.276 1.00 88.31 97 VAL A CA 1
ATOM 804 C C . VAL A 1 97 ? -3.002 0.082 4.155 1.00 88.31 97 VAL A C 1
ATOM 806 O O . VAL A 1 97 ? -3.290 1.044 3.446 1.00 88.31 97 VAL A O 1
ATOM 809 N N . SER A 1 98 ? -1.859 0.049 4.843 1.00 85.88 98 SER A N 1
ATOM 810 C CA . SER A 1 98 ? -0.850 1.104 4.718 1.00 85.88 98 SER A CA 1
ATOM 811 C C . SER A 1 98 ? -0.151 1.038 3.367 1.00 85.88 98 SER A C 1
ATOM 813 O O . SER A 1 98 ? 0.287 -0.027 2.926 1.00 85.88 98 SER A O 1
ATOM 815 N N . LEU A 1 99 ? 0.069 2.204 2.790 1.00 82.44 99 LEU A N 1
ATOM 816 C CA . LEU A 1 99 ? 0.894 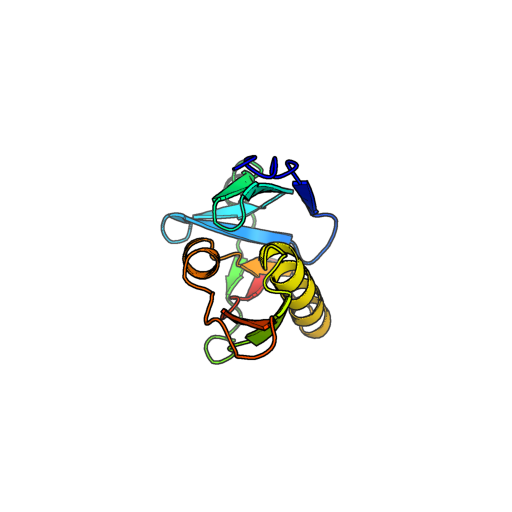2.443 1.630 1.00 82.44 99 LEU A CA 1
ATOM 817 C C . LEU A 1 99 ? 2.138 3.215 2.094 1.00 82.44 99 LEU A C 1
ATOM 819 O O . LEU A 1 99 ? 2.136 4.442 2.167 1.00 82.44 99 LEU A O 1
ATOM 823 N N . ASP A 1 100 ? 3.189 2.489 2.475 1.00 73.12 100 ASP A N 1
ATOM 824 C CA . ASP A 1 100 ? 4.448 3.091 2.929 1.00 73.12 100 ASP A CA 1
ATOM 825 C C . ASP A 1 100 ? 5.309 3.498 1.725 1.00 73.12 100 ASP A C 1
ATOM 827 O O . ASP A 1 100 ? 5.991 2.664 1.130 1.00 73.12 100 ASP A O 1
ATOM 831 N N . LEU A 1 101 ? 5.258 4.784 1.364 1.00 62.53 101 LEU A N 1
ATOM 832 C CA . LEU A 1 101 ? 5.973 5.371 0.224 1.00 62.53 101 LEU A CA 1
ATOM 833 C C . LEU A 1 101 ? 7.496 5.255 0.312 1.00 62.53 101 LEU A C 1
ATOM 835 O O . LEU A 1 101 ? 8.148 5.127 -0.729 1.00 62.53 101 LEU A O 1
ATOM 839 N N . ASP A 1 102 ? 8.058 5.247 1.521 1.00 58.56 102 ASP A N 1
ATOM 840 C CA . ASP A 1 102 ? 9.504 5.124 1.711 1.00 58.56 102 ASP A CA 1
ATOM 841 C C . ASP A 1 102 ? 9.988 3.711 1.365 1.00 58.56 102 ASP A C 1
ATOM 843 O O . ASP A 1 102 ? 11.111 3.537 0.875 1.00 58.56 102 ASP A O 1
ATOM 847 N N . ASN A 1 103 ? 9.115 2.707 1.512 1.00 54.25 103 ASN A N 1
ATOM 848 C CA . ASN A 1 103 ? 9.372 1.364 1.005 1.00 54.25 103 ASN A CA 1
ATOM 849 C C . ASN A 1 103 ? 9.368 1.340 -0.530 1.00 54.25 103 ASN A C 1
ATOM 851 O O . ASN A 1 103 ? 10.329 0.842 -1.113 1.00 54.25 103 ASN A O 1
ATOM 855 N N . PHE A 1 104 ? 8.399 1.965 -1.216 1.00 56.66 104 PHE A N 1
ATOM 856 C CA . PHE A 1 104 ? 8.369 1.986 -2.696 1.00 56.66 104 PHE A CA 1
ATOM 857 C C . PHE A 1 104 ? 9.658 2.531 -3.328 1.00 56.66 104 PHE A C 1
ATOM 859 O O . PHE A 1 104 ? 10.071 2.054 -4.385 1.00 56.66 104 PHE A O 1
ATOM 866 N N . ALA A 1 105 ? 10.326 3.490 -2.682 1.00 48.78 105 ALA A N 1
ATOM 867 C CA . ALA A 1 105 ? 11.566 4.080 -3.184 1.00 48.78 105 ALA A CA 1
ATOM 868 C C . ALA A 1 105 ? 12.817 3.194 -2.987 1.00 48.78 105 ALA A C 1
ATOM 870 O O . ALA A 1 105 ? 13.809 3.373 -3.698 1.00 48.78 105 ALA A O 1
ATOM 871 N N . ARG A 1 106 ? 12.798 2.238 -2.046 1.00 51.06 106 ARG A N 1
ATOM 872 C CA . ARG A 1 106 ? 13.962 1.408 -1.659 1.00 51.06 106 ARG A CA 1
ATOM 873 C C . ARG A 1 106 ? 14.011 0.024 -2.323 1.00 51.06 106 ARG A C 1
ATOM 875 O O . ARG A 1 106 ? 14.832 -0.810 -1.955 1.00 51.06 106 ARG A O 1
ATOM 882 N N . MET A 1 107 ? 13.156 -0.229 -3.307 1.00 55.03 107 MET A N 1
ATOM 883 C CA . MET A 1 107 ? 12.626 -1.572 -3.558 1.00 55.03 107 MET A CA 1
ATOM 884 C C . MET A 1 107 ? 12.976 -2.189 -4.922 1.00 55.03 107 MET A C 1
ATOM 886 O O . MET A 1 107 ? 12.125 -2.741 -5.618 1.00 55.03 107 MET A O 1
ATOM 890 N N . ALA A 1 108 ? 14.247 -2.138 -5.312 1.00 55.03 108 ALA A N 1
ATOM 891 C CA . ALA A 1 108 ? 14.701 -2.863 -6.495 1.00 55.03 108 ALA A CA 1
ATOM 892 C C . ALA A 1 108 ? 16.042 -3.546 -6.239 1.00 55.03 108 ALA A C 1
ATOM 894 O O . ALA A 1 108 ? 17.085 -2.896 -6.168 1.00 55.03 108 ALA A O 1
ATOM 895 N N . MET A 1 109 ? 16.003 -4.872 -6.123 1.00 59.66 109 MET A N 1
ATOM 896 C CA . MET A 1 109 ? 17.151 -5.691 -6.487 1.00 59.66 109 MET A CA 1
ATOM 897 C C . MET A 1 109 ? 16.936 -6.173 -7.917 1.00 59.66 109 MET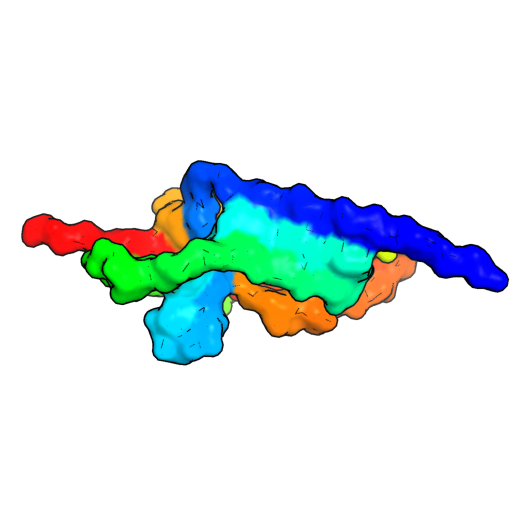 A C 1
ATOM 899 O O . MET A 1 109 ? 15.957 -6.871 -8.191 1.00 59.66 109 MET A O 1
ATOM 903 N N . ASP A 1 110 ? 17.845 -5.791 -8.813 1.00 64.44 110 ASP A N 1
ATOM 904 C CA . ASP A 1 110 ? 17.881 -6.322 -10.172 1.00 64.44 110 ASP A CA 1
ATOM 905 C C . ASP A 1 110 ? 18.310 -7.790 -10.089 1.00 64.44 110 ASP A C 1
ATOM 907 O O . ASP A 1 110 ? 19.462 -8.102 -9.762 1.00 64.44 110 ASP A O 1
ATOM 911 N N . LEU A 1 111 ? 17.377 -8.706 -10.348 1.00 64.56 111 LEU A N 1
ATOM 912 C CA . LEU A 1 111 ? 17.709 -10.114 -10.506 1.00 64.56 111 LEU A CA 1
ATOM 913 C C . LEU A 1 111 ? 18.192 -10.356 -11.942 1.00 64.56 111 LEU A C 1
ATOM 915 O O . LEU A 1 111 ? 17.884 -9.608 -12.875 1.00 64.56 111 LEU A O 1
ATOM 919 N N . ARG A 1 112 ? 18.979 -11.420 -12.131 1.00 59.28 112 ARG A N 1
ATOM 920 C CA . ARG A 1 112 ? 19.303 -11.894 -13.483 1.00 59.28 112 ARG A CA 1
ATOM 921 C C . ARG A 1 112 ? 17.989 -12.265 -14.189 1.00 59.28 112 ARG A C 1
ATOM 923 O O . ARG A 1 112 ? 17.048 -12.688 -13.528 1.00 59.28 112 ARG A O 1
ATOM 930 N N . ASP A 1 113 ? 17.942 -12.074 -15.506 1.00 73.62 113 ASP A N 1
ATOM 931 C CA . ASP A 1 113 ? 16.806 -12.403 -16.392 1.00 73.62 113 ASP A CA 1
ATOM 932 C C . ASP A 1 113 ? 15.681 -11.357 -16.521 1.00 73.62 113 ASP A C 1
ATOM 934 O O . ASP A 1 113 ? 14.585 -11.672 -16.977 1.00 73.62 113 ASP A O 1
ATOM 938 N N . GLY A 1 114 ? 15.948 -10.081 -16.218 1.00 76.25 114 GLY A N 1
ATOM 939 C CA . GLY A 1 114 ? 15.005 -9.002 -16.553 1.00 76.25 114 GLY A CA 1
ATOM 940 C C . GLY A 1 114 ? 13.865 -8.814 -15.546 1.00 76.25 114 GLY A C 1
ATOM 941 O O . GLY A 1 114 ? 12.891 -8.127 -15.849 1.00 76.25 114 GLY A O 1
ATOM 942 N N . VAL A 1 115 ? 13.989 -9.402 -14.354 1.00 82.62 115 VAL A N 1
ATOM 943 C CA . VAL A 1 115 ? 12.980 -9.368 -13.288 1.00 82.62 115 VAL A CA 1
ATOM 944 C C . VAL A 1 115 ? 13.509 -8.589 -12.084 1.00 82.62 115 VAL A C 1
ATOM 946 O O . VAL A 1 115 ? 14.645 -8.777 -11.650 1.00 82.62 115 VAL A O 1
ATOM 949 N N . GLY A 1 116 ? 12.683 -7.698 -11.545 1.00 82.12 116 GLY A N 1
ATOM 950 C CA . GLY A 1 116 ? 12.922 -7.008 -10.286 1.00 82.12 116 GLY A CA 1
ATOM 951 C C . GLY A 1 116 ? 12.263 -7.750 -9.129 1.00 82.12 116 GLY A C 1
ATOM 952 O O . GLY A 1 116 ? 11.188 -8.334 -9.286 1.00 82.12 116 GLY A O 1
ATOM 953 N N . LEU A 1 117 ? 12.899 -7.713 -7.959 1.00 82.19 117 LEU A N 1
ATOM 954 C CA . LEU A 1 117 ? 12.300 -8.166 -6.705 1.00 82.19 117 LEU A CA 1
ATOM 955 C C . LEU A 1 117 ? 12.056 -6.985 -5.777 1.00 82.19 117 LEU A C 1
ATOM 957 O O . LEU A 1 117 ? 12.913 -6.113 -5.607 1.00 82.19 117 LEU A O 1
ATOM 961 N N . VAL A 1 118 ? 10.890 -7.017 -5.145 1.00 79.94 118 VAL A N 1
ATOM 962 C CA . VAL A 1 118 ? 10.465 -6.046 -4.156 1.00 79.94 118 VAL A CA 1
ATOM 963 C C . VAL A 1 118 ? 9.876 -6.741 -2.933 1.00 79.94 118 VAL A C 1
ATOM 965 O O . VAL A 1 118 ? 9.082 -7.673 -3.058 1.00 79.94 118 VAL A O 1
ATOM 968 N N . THR A 1 119 ? 10.268 -6.281 -1.745 1.00 80.62 119 THR A N 1
ATOM 969 C CA . THR A 1 119 ? 9.749 -6.767 -0.465 1.00 80.62 119 THR A CA 1
ATOM 970 C C . THR A 1 119 ? 9.148 -5.626 0.334 1.00 80.62 119 THR A C 1
ATOM 972 O O . THR A 1 119 ? 9.814 -4.611 0.520 1.00 80.62 119 THR A O 1
ATOM 975 N N . PHE A 1 120 ? 7.933 -5.798 0.842 1.00 80.62 120 PHE A N 1
ATOM 976 C CA . PHE A 1 120 ? 7.240 -4.778 1.624 1.00 80.62 120 PHE A CA 1
ATOM 977 C C . PHE A 1 120 ? 6.383 -5.417 2.720 1.00 80.62 120 PHE A C 1
ATOM 979 O O . PHE A 1 120 ? 5.890 -6.535 2.572 1.00 80.62 120 PHE A O 1
ATOM 986 N N . SER A 1 121 ? 6.186 -4.691 3.817 1.00 83.12 121 SER A N 1
ATOM 987 C CA . SER A 1 121 ? 5.412 -5.150 4.974 1.00 83.12 121 SER A CA 1
ATOM 988 C C . SER A 1 121 ? 4.232 -4.202 5.185 1.00 83.12 121 SER A C 1
ATOM 990 O O . SER A 1 121 ? 4.383 -3.181 5.861 1.00 83.12 121 SER A O 1
ATOM 992 N N . PRO A 1 122 ? 3.071 -4.460 4.555 1.00 84.75 122 PRO A N 1
ATOM 993 C CA . PRO A 1 122 ? 1.923 -3.578 4.698 1.00 84.75 122 PRO A CA 1
ATOM 994 C C . PRO A 1 122 ? 1.335 -3.730 6.101 1.00 84.75 122 PRO A C 1
ATOM 996 O O . PRO A 1 122 ? 1.086 -4.846 6.542 1.00 84.75 122 PRO A O 1
ATOM 999 N N . LYS A 1 123 ? 1.056 -2.632 6.797 1.00 85.75 123 LYS A N 1
ATOM 1000 C CA . LYS A 1 123 ? 0.242 -2.624 8.017 1.00 85.75 123 LYS A CA 1
ATOM 1001 C C . LYS A 1 123 ? -1.236 -2.659 7.653 1.00 85.75 123 LYS A C 1
ATOM 1003 O O . LYS A 1 123 ? -1.652 -2.062 6.659 1.00 85.75 123 LYS A O 1
ATOM 1008 N N . LEU A 1 124 ? -2.034 -3.342 8.460 1.00 87.19 124 LEU A N 1
ATOM 1009 C CA . LEU A 1 124 ? -3.474 -3.483 8.250 1.00 87.19 124 LEU A CA 1
ATOM 1010 C C . LEU A 1 124 ? -4.238 -2.788 9.370 1.00 87.19 124 LEU A C 1
ATOM 1012 O O . LEU A 1 124 ? -3.832 -2.863 10.529 1.00 87.19 124 LEU A O 1
ATOM 1016 N N . TYR A 1 125 ? -5.362 -2.148 9.047 1.00 86.19 125 TYR A N 1
ATOM 1017 C CA . TYR A 1 125 ? -6.191 -1.472 10.044 1.00 86.19 125 TYR A CA 1
ATOM 1018 C C . TYR A 1 125 ? -7.669 -1.793 9.857 1.00 86.19 125 TYR A C 1
ATOM 1020 O O . TYR A 1 125 ? -8.154 -1.961 8.737 1.00 86.19 125 TYR A O 1
ATOM 1028 N N . ASN A 1 126 ? -8.380 -1.822 10.980 1.00 86.44 126 ASN A N 1
ATOM 1029 C CA . ASN A 1 126 ? -9.833 -1.926 11.036 1.00 86.44 126 ASN A CA 1
ATOM 1030 C C . ASN A 1 126 ? -10.422 -0.661 11.651 1.00 86.44 126 ASN A C 1
ATOM 1032 O O . ASN A 1 126 ? -9.792 -0.046 12.518 1.00 86.44 126 ASN A O 1
ATOM 1036 N N . LYS A 1 127 ? -11.643 -0.311 11.241 1.00 84.38 127 LYS A N 1
ATOM 1037 C CA . LYS A 1 127 ? -12.437 0.700 11.945 1.00 84.38 127 LYS A CA 1
ATOM 1038 C C . LYS A 1 127 ? -12.760 0.218 13.356 1.00 84.38 127 LYS A C 1
ATOM 1040 O O . LYS A 1 127 ? -13.127 -0.943 13.549 1.00 84.38 127 LYS A O 1
ATOM 1045 N N . ILE A 1 128 ? -12.663 1.113 14.330 1.00 81.69 128 ILE A N 1
ATOM 1046 C CA . ILE A 1 128 ? -13.278 0.915 15.638 1.00 81.69 128 ILE A CA 1
ATOM 1047 C C . ILE A 1 128 ? -14.737 1.347 15.501 1.00 81.69 128 ILE A C 1
ATOM 1049 O O . ILE A 1 128 ? -15.028 2.477 15.118 1.00 81.69 128 ILE A O 1
ATOM 1053 N N . ILE A 1 129 ? -15.656 0.418 15.751 1.00 75.25 129 ILE A N 1
ATOM 1054 C CA . ILE A 1 129 ? -17.087 0.709 15.820 1.00 75.25 129 ILE A CA 1
ATOM 1055 C C . ILE A 1 129 ? -17.418 0.788 17.309 1.00 75.25 129 ILE A C 1
ATOM 1057 O O . ILE A 1 129 ? -17.468 -0.249 17.973 1.00 75.25 129 ILE A O 1
ATOM 1061 N N . ASP A 1 130 ? -17.584 2.002 17.833 1.00 62.22 130 ASP A N 1
ATOM 1062 C CA . ASP A 1 130 ? -18.169 2.193 19.160 1.00 62.22 130 ASP A CA 1
ATOM 1063 C C . ASP A 1 130 ? -19.647 1.786 19.083 1.00 62.22 130 ASP A C 1
ATOM 1065 O O . ASP A 1 130 ? -20.422 2.370 18.323 1.00 62.22 130 ASP A O 1
ATOM 1069 N N . ASN A 1 131 ? -20.009 0.735 19.822 1.00 52.66 131 ASN A N 1
ATOM 1070 C CA . ASN A 1 131 ? -21.395 0.299 20.013 1.00 52.66 131 ASN A CA 1
ATOM 1071 C C . ASN A 1 131 ? -22.029 1.020 21.201 1.00 52.66 131 ASN A C 1
ATOM 1073 O O . ASN A 1 131 ? -21.375 1.052 22.270 1.00 52.66 131 ASN A O 1
#

Radius of gyration: 15.77 Å; chains: 1; bounding box: 41×28×47 Å

pLDDT: mean 74.69, std 11.87, range [42.66, 88.31]

Foldseek 3Di:
DDDPQDPWDKAADDDPQFEWEPPDVVWIWTFGIWIDRDLQDIDTDTDPTPPVVPWDKDWDPPQVDKDKDKDFLVDRCVVVVVVVQRVVCVVVVFNYKYDYVVQSNVAFDDDPPRMTMGMDRIITMHTDDDD

Sequence (131 aa):
MAEKYFEKKVIEFEGKPYFLYEREKGLFHIVLSIEVHSRKSIKCCCNKDILISGEDIKETSNQDITLALTYPLDENPTEYIIDECRKYAKVSWHDYVSLDLDNFARMAMDLRDGVGLVTFSPKLYNKIIDN